Protein AF-A0A800K6U8-F1 (afdb_monomer_lite)

Foldseek 3Di:
DVVVVVVVVVVVQVVLVVCQVPPPDPDRDDAFWFAFDDDPPDDDDPVVRVVRRVVRSVVSVVVVVVVVVVVD

Radius of gyration: 15.4 Å; chains: 1; bounding box: 30×20×47 Å

pLDDT: mean 89.86, std 8.92, range [59.16, 97.88]

Structure (mmCIF, N/CA/C/O backbone):
data_AF-A0A800K6U8-F1
#
_entry.id   AF-A0A800K6U8-F1
#
loop_
_atom_site.group_PDB
_atom_site.id
_atom_site.type_symbol
_atom_site.label_atom_id
_atom_site.label_alt_id
_atom_site.label_comp_id
_atom_site.label_asym_id
_atom_site.label_entity_id
_atom_site.label_seq_id
_atom_site.pdbx_PDB_ins_code
_atom_site.Cartn_x
_atom_site.Cartn_y
_atom_site.Cartn_z
_atom_site.occupancy
_atom_site.B_iso_or_equiv
_atom_site.auth_seq_id
_atom_site.auth_comp_id
_atom_site.auth_asym_id
_atom_site.auth_atom_id
_atom_site.pdbx_PDB_model_num
ATOM 1 N N . SER A 1 1 ? -3.997 9.403 -17.309 1.00 69.25 1 SER A N 1
ATOM 2 C CA . SER A 1 1 ? -3.198 10.619 -17.032 1.00 69.25 1 SER A CA 1
ATOM 3 C C . SER A 1 1 ? -2.669 10.549 -15.604 1.00 69.25 1 SER A C 1
ATOM 5 O O . SER A 1 1 ? -3.247 9.802 -14.823 1.00 69.25 1 SER A O 1
ATOM 7 N N . ARG A 1 2 ? -1.605 11.289 -15.247 1.00 69.69 2 ARG A N 1
ATOM 8 C CA . ARG A 1 2 ? -1.104 11.396 -13.854 1.00 69.69 2 ARG A CA 1
ATOM 9 C C . ARG A 1 2 ? -2.236 11.715 -12.877 1.00 69.69 2 ARG A C 1
ATOM 11 O O . ARG A 1 2 ? -2.415 11.030 -11.880 1.00 69.69 2 ARG A O 1
ATOM 18 N N . GLU A 1 3 ? -3.029 12.703 -13.269 1.00 69.69 3 GLU A N 1
ATOM 19 C CA . GLU A 1 3 ? -4.203 13.194 -12.557 1.00 69.69 3 GLU A CA 1
ATOM 20 C C . GLU A 1 3 ? -5.219 12.074 -12.290 1.00 69.69 3 GLU A C 1
ATOM 22 O O . GLU A 1 3 ? -5.721 11.932 -11.183 1.00 69.69 3 GLU A O 1
ATOM 27 N N . SER A 1 4 ? -5.444 11.187 -13.266 1.00 83.75 4 SER A N 1
ATOM 28 C CA . SER A 1 4 ? -6.353 10.047 -13.108 1.00 83.75 4 SER A CA 1
ATOM 29 C C . SER A 1 4 ? -5.875 9.067 -12.032 1.00 83.75 4 SER A C 1
ATOM 31 O O . SER A 1 4 ? -6.690 8.550 -11.277 1.00 83.75 4 SER A O 1
ATOM 33 N N . SER A 1 5 ? -4.569 8.800 -11.953 1.00 85.44 5 SER A N 1
ATOM 34 C CA . SER A 1 5 ? -4.021 7.854 -10.977 1.00 85.44 5 SER A CA 1
ATOM 35 C C . SER A 1 5 ? -3.994 8.436 -9.562 1.00 85.44 5 SER A C 1
ATOM 37 O O . SER A 1 5 ? -4.329 7.740 -8.608 1.00 85.44 5 SER A O 1
ATOM 39 N N . GLU A 1 6 ? -3.674 9.724 -9.426 1.00 88.44 6 GLU A N 1
ATOM 40 C CA . GLU A 1 6 ? -3.733 10.435 -8.142 1.00 88.44 6 GLU A CA 1
ATOM 41 C C . GLU A 1 6 ? -5.177 10.488 -7.606 1.00 88.44 6 GLU A C 1
ATOM 43 O O . GLU A 1 6 ? -5.406 10.189 -6.433 1.00 88.44 6 GLU A O 1
ATOM 48 N N . MET A 1 7 ? -6.171 10.727 -8.472 1.00 92.38 7 MET A N 1
ATOM 49 C CA . MET A 1 7 ? -7.592 10.662 -8.099 1.00 92.38 7 MET A CA 1
ATOM 50 C C . MET A 1 7 ? -8.029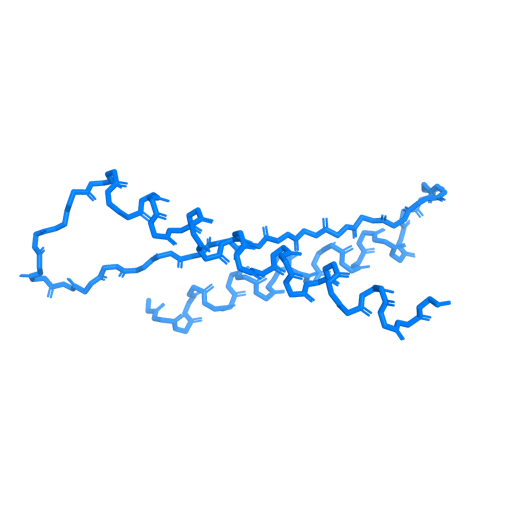 9.272 -7.614 1.00 92.38 7 MET A C 1
ATOM 52 O O . MET A 1 7 ? -8.849 9.165 -6.702 1.00 92.38 7 MET A O 1
ATOM 56 N N . LEU A 1 8 ? -7.507 8.194 -8.210 1.00 92.06 8 LEU A N 1
ATOM 57 C CA . LEU A 1 8 ? -7.821 6.829 -7.774 1.00 92.06 8 LEU A CA 1
ATOM 58 C C . LEU A 1 8 ? -7.274 6.539 -6.374 1.00 92.06 8 LEU A C 1
ATOM 60 O O . LEU A 1 8 ? -7.975 5.931 -5.564 1.00 92.06 8 LEU A O 1
ATOM 64 N N . ILE A 1 9 ? -6.051 6.993 -6.086 1.00 92.56 9 ILE A N 1
ATOM 65 C CA . ILE A 1 9 ? -5.438 6.857 -4.760 1.00 92.56 9 ILE A CA 1
ATOM 66 C C . ILE A 1 9 ? -6.252 7.629 -3.725 1.00 92.56 9 ILE A C 1
ATOM 68 O O . ILE A 1 9 ? -6.555 7.090 -2.661 1.00 92.56 9 ILE A O 1
ATOM 72 N N . GLU A 1 10 ? -6.646 8.860 -4.042 1.00 93.69 10 GLU A N 1
ATOM 73 C CA . GLU A 1 10 ? -7.412 9.688 -3.112 1.00 93.69 10 GLU A CA 1
ATOM 74 C C . GLU A 1 10 ? -8.789 9.093 -2.812 1.00 93.69 10 GLU A C 1
ATOM 76 O O . GLU A 1 10 ? -9.222 9.047 -1.659 1.00 93.69 10 GLU A O 1
ATOM 81 N N . ARG A 1 11 ? -9.445 8.531 -3.831 1.00 95.38 11 ARG A N 1
ATOM 82 C CA . ARG A 1 11 ? -10.703 7.809 -3.641 1.00 95.38 11 ARG A CA 1
ATOM 83 C C . ARG A 1 11 ? -10.528 6.602 -2.721 1.00 95.38 11 ARG A C 1
ATOM 85 O O . ARG A 1 11 ? -11.360 6.395 -1.845 1.00 95.38 11 ARG A O 1
ATOM 92 N N . LEU A 1 12 ? -9.449 5.831 -2.882 1.00 94.81 12 LEU A N 1
ATOM 93 C CA . LEU A 1 12 ? -9.176 4.682 -2.014 1.00 94.81 12 LEU A CA 1
ATOM 94 C C . LEU A 1 12 ? -8.945 5.116 -0.560 1.00 94.81 12 LEU A C 1
ATOM 96 O O . LEU A 1 12 ? -9.474 4.493 0.358 1.00 94.81 12 LEU A O 1
ATOM 100 N N . ARG A 1 13 ? -8.197 6.205 -0.348 1.00 94.75 13 ARG A N 1
ATOM 101 C CA . ARG A 1 13 ? -7.968 6.780 0.987 1.00 94.75 13 ARG A CA 1
ATOM 102 C C . ARG A 1 13 ? -9.268 7.241 1.631 1.00 94.75 13 ARG A C 1
ATOM 104 O O . ARG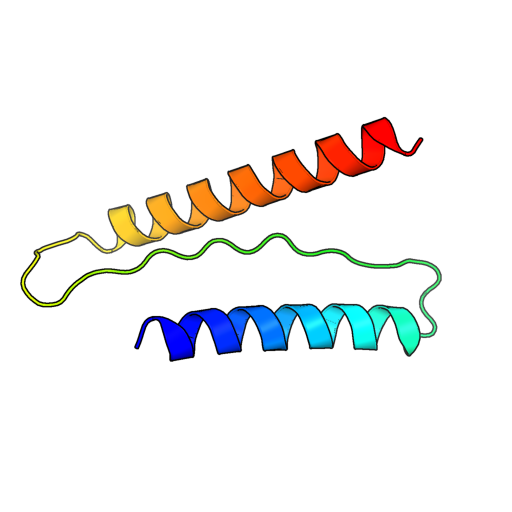 A 1 13 ? -9.519 6.904 2.784 1.00 94.75 13 ARG A O 1
ATOM 111 N N . SER A 1 14 ? -10.105 7.941 0.872 1.00 96.38 14 SER A N 1
ATOM 112 C CA . SER A 1 14 ? -11.412 8.404 1.340 1.00 96.38 14 SER A CA 1
ATOM 113 C C . SER A 1 14 ? -12.308 7.237 1.765 1.00 96.38 14 SER A C 1
ATOM 115 O O . SER A 1 14 ? -12.914 7.301 2.828 1.00 96.38 14 SER A O 1
ATOM 117 N N . SER A 1 15 ? -12.327 6.132 1.010 1.00 97.06 15 SER A N 1
ATOM 118 C CA . SER A 1 15 ? -13.092 4.935 1.386 1.00 97.06 15 SER A CA 1
ATOM 119 C C . SER A 1 15 ? -12.594 4.267 2.673 1.00 97.06 15 SER A C 1
ATOM 121 O O . SER A 1 15 ? -13.396 3.728 3.427 1.00 97.06 15 SER A O 1
ATOM 123 N N . VAL A 1 16 ? -11.288 4.305 2.956 1.00 97.06 16 VAL A N 1
ATOM 124 C CA . VAL A 1 16 ? -10.740 3.788 4.224 1.00 97.06 16 VAL A CA 1
ATOM 125 C C . VAL A 1 16 ? -11.154 4.668 5.404 1.00 97.06 16 VAL A C 1
ATOM 127 O O . VAL A 1 16 ? -11.543 4.147 6.446 1.00 97.06 16 VAL A O 1
ATOM 130 N N . VAL A 1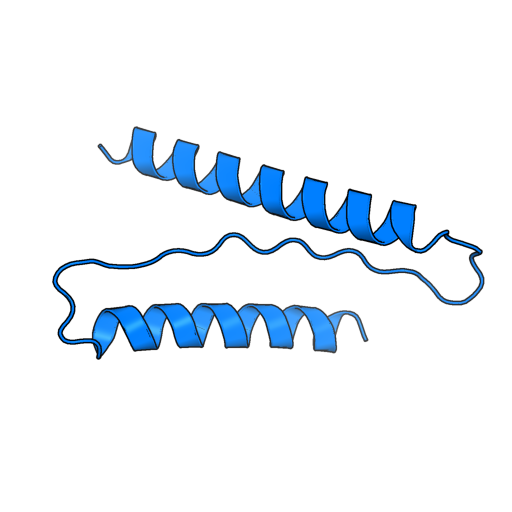 17 ? -11.128 5.991 5.230 1.00 96.75 17 VAL A N 1
ATOM 131 C CA . VAL A 1 17 ? -11.614 6.937 6.248 1.00 96.75 17 VAL A CA 1
ATOM 132 C C . VAL A 1 17 ? -13.105 6.730 6.512 1.00 96.75 17 VAL A C 1
ATOM 134 O O . VAL A 1 17 ? -13.513 6.628 7.665 1.00 96.75 17 VAL A O 1
ATOM 137 N N . GLU A 1 18 ? -13.909 6.616 5.455 1.00 97.88 18 GLU A N 1
ATOM 138 C CA . GLU A 1 18 ? -15.343 6.344 5.561 1.00 97.88 18 GLU A CA 1
ATOM 139 C C . GLU A 1 18 ? -15.611 5.017 6.282 1.00 97.88 18 GLU A C 1
ATOM 141 O O . GLU A 1 18 ? -16.464 4.958 7.168 1.00 97.88 18 GLU A O 1
ATOM 146 N N . PHE A 1 19 ? -14.851 3.964 5.969 1.00 97.75 19 PHE A N 1
ATOM 147 C CA . PHE A 1 19 ? -14.956 2.687 6.670 1.00 97.75 19 PHE A CA 1
ATOM 148 C C . PHE A 1 19 ? -14.664 2.838 8.167 1.00 97.75 19 PHE A C 1
ATOM 150 O O . PHE A 1 19 ? -15.481 2.414 8.975 1.00 97.75 19 PHE A O 1
ATOM 157 N N . ASN A 1 20 ? -13.566 3.491 8.555 1.00 97.19 20 ASN A N 1
ATOM 158 C CA . ASN A 1 20 ? -13.239 3.694 9.973 1.00 97.19 20 ASN A CA 1
ATOM 159 C C . ASN A 1 20 ? -14.319 4.488 10.728 1.00 97.19 20 ASN A C 1
ATOM 161 O O . ASN A 1 20 ? -14.534 4.257 11.912 1.00 97.19 20 ASN A O 1
ATOM 165 N N . GLN A 1 21 ? -15.014 5.406 10.052 1.00 96.81 21 GLN A N 1
ATOM 166 C CA . GLN A 1 21 ? -16.077 6.217 10.654 1.00 96.81 21 GLN A CA 1
ATOM 167 C C . GLN A 1 21 ? -17.423 5.492 10.767 1.00 96.81 21 GLN A C 1
ATOM 169 O O . GLN A 1 21 ? -18.233 5.832 11.628 1.00 96.81 21 GLN A O 1
ATOM 174 N N . THR A 1 22 ? -17.698 4.549 9.865 1.00 97.44 22 THR A N 1
ATOM 175 C CA . THR A 1 22 ? -19.020 3.909 9.730 1.00 97.44 22 THR A CA 1
ATOM 176 C C . THR A 1 22 ? -19.047 2.463 10.212 1.00 97.44 22 THR A C 1
ATOM 178 O O . THR A 1 22 ? -20.123 1.923 10.477 1.00 97.44 22 THR A O 1
ATOM 181 N N . SER A 1 23 ? -17.883 1.828 10.329 1.00 95.88 23 SER A N 1
ATOM 182 C CA . SER A 1 23 ? -17.749 0.440 10.744 1.00 95.88 23 SER A CA 1
ATOM 183 C C . SER A 1 23 ? -18.029 0.275 12.244 1.00 95.88 23 SER A C 1
ATOM 185 O O . SER A 1 23 ? -17.573 1.087 13.047 1.00 95.88 23 SER A O 1
ATOM 187 N N . PRO A 1 24 ? -18.742 -0.789 12.660 1.00 95.31 24 PRO A N 1
ATOM 188 C CA . PRO A 1 24 ? -18.924 -1.121 14.072 1.00 95.31 24 PRO A CA 1
ATOM 189 C C . PRO A 1 24 ? -17.695 -1.811 14.693 1.00 95.31 24 PRO A C 1
ATOM 191 O O . PRO A 1 24 ? -17.731 -2.174 15.870 1.00 95.31 24 PRO A O 1
ATOM 194 N N . GLU A 1 25 ? -16.642 -2.058 13.910 1.00 95.44 25 GLU A N 1
ATOM 195 C CA . GLU A 1 25 ? -15.435 -2.736 14.378 1.00 95.44 25 GLU A CA 1
ATOM 196 C C . GLU A 1 25 ? -14.697 -1.899 15.441 1.00 95.44 25 GLU A C 1
ATOM 198 O O . GLU A 1 25 ? -14.606 -0.678 15.321 1.00 95.44 25 GLU A O 1
ATOM 203 N N . PRO A 1 26 ? -14.118 -2.526 16.481 1.00 95.44 26 PRO A N 1
ATOM 204 C CA . PRO A 1 26 ? -13.473 -1.814 17.586 1.00 95.44 26 PRO A CA 1
ATOM 205 C C . PRO A 1 26 ? -12.058 -1.310 17.245 1.00 95.44 26 PRO A C 1
ATOM 207 O O . PRO A 1 26 ? -11.268 -1.033 18.148 1.00 95.44 26 PRO A O 1
ATOM 210 N N . TYR A 1 27 ? -11.701 -1.253 15.962 1.00 92.88 27 TYR A N 1
ATOM 211 C CA . TYR A 1 27 ? -10.391 -0.837 15.477 1.00 92.88 27 TYR A CA 1
ATOM 212 C C . TYR A 1 27 ? -10.522 -0.007 14.203 1.00 92.88 27 TYR A C 1
ATOM 214 O O . TYR A 1 27 ? -11.412 -0.222 13.383 1.00 92.88 27 TYR A O 1
ATOM 222 N N . GLU A 1 28 ? -9.567 0.895 14.016 1.00 95.62 28 GLU A N 1
ATOM 223 C CA . GLU A 1 28 ? -9.369 1.598 12.756 1.00 95.62 28 GLU A CA 1
ATOM 224 C C . GLU A 1 28 ? -8.330 0.865 11.907 1.00 95.62 28 GLU A C 1
ATOM 226 O O . GLU A 1 28 ? -7.362 0.294 12.420 1.00 95.62 28 GLU A O 1
ATOM 231 N N . ILE A 1 29 ? -8.516 0.895 10.591 1.00 95.19 29 ILE A N 1
ATOM 232 C CA . ILE A 1 29 ? -7.539 0.391 9.630 1.00 95.19 29 ILE A CA 1
ATOM 233 C C . ILE A 1 29 ? -6.807 1.543 8.946 1.00 95.19 29 ILE A C 1
ATOM 235 O O . ILE A 1 29 ? -7.347 2.624 8.716 1.00 95.19 29 ILE A O 1
ATOM 239 N N . SER A 1 30 ? -5.564 1.289 8.555 1.00 93.62 30 SER A N 1
ATOM 240 C CA . SER A 1 30 ? -4.780 2.191 7.720 1.00 93.62 30 SER A CA 1
ATOM 241 C C . SER A 1 30 ? -4.155 1.409 6.567 1.00 93.62 30 SER A C 1
ATOM 243 O O . SER A 1 30 ? -3.894 0.209 6.666 1.00 93.62 30 SER A O 1
ATOM 245 N N . VAL A 1 31 ? -3.941 2.082 5.434 1.00 93.88 31 VAL A N 1
ATOM 246 C CA . VAL A 1 31 ? -3.365 1.468 4.227 1.00 93.88 31 VAL A CA 1
ATOM 247 C C . VAL A 1 31 ? -2.205 2.302 3.705 1.00 93.88 31 VAL A C 1
ATOM 249 O O . VAL A 1 31 ? -2.283 3.528 3.690 1.00 93.88 31 VAL A O 1
ATOM 252 N N . SER A 1 32 ? -1.129 1.660 3.261 1.00 95.25 32 SER A N 1
ATOM 253 C CA . SER A 1 32 ? -0.033 2.292 2.512 1.00 95.25 32 SER A CA 1
ATOM 254 C C . SER A 1 32 ? -0.153 1.896 1.047 1.00 95.25 32 SER A C 1
ATOM 256 O O . SER A 1 32 ? -0.423 0.733 0.761 1.00 95.25 32 SER A O 1
ATOM 258 N N . ILE A 1 33 ? 0.023 2.842 0.126 1.00 95.06 33 ILE A N 1
ATOM 259 C CA . ILE A 1 33 ? -0.270 2.653 -1.294 1.00 95.06 33 ILE A CA 1
ATOM 260 C C . ILE A 1 33 ? 0.972 3.000 -2.114 1.00 95.06 33 ILE A C 1
ATOM 262 O O . ILE A 1 33 ? 1.466 4.123 -2.119 1.00 95.06 33 ILE A O 1
ATOM 266 N N . GLY A 1 34 ? 1.469 2.015 -2.850 1.00 94.56 34 GLY A N 1
ATOM 267 C CA . GLY A 1 34 ? 2.546 2.193 -3.811 1.00 94.56 34 GLY A CA 1
ATOM 268 C C . GLY A 1 34 ? 2.015 2.429 -5.213 1.00 94.56 34 GLY A C 1
ATOM 269 O O . GLY A 1 34 ? 1.108 1.726 -5.651 1.00 94.56 34 GLY A O 1
ATOM 270 N N . MET A 1 35 ? 2.592 3.387 -5.935 1.00 93.50 35 MET A N 1
ATOM 271 C CA . MET A 1 35 ? 2.272 3.619 -7.341 1.00 93.50 35 MET A CA 1
ATOM 272 C C . MET A 1 35 ? 3.554 3.812 -8.140 1.00 93.50 35 MET A C 1
ATOM 274 O O . MET A 1 35 ? 4.407 4.616 -7.767 1.00 93.50 35 MET A O 1
ATOM 278 N N . ALA A 1 36 ? 3.637 3.106 -9.262 1.00 92.19 36 ALA A N 1
ATOM 279 C CA . ALA A 1 36 ? 4.614 3.337 -10.311 1.00 92.19 36 ALA A CA 1
ATOM 280 C C . ALA A 1 36 ? 3.884 3.747 -11.586 1.00 92.19 36 ALA A C 1
ATOM 282 O O . ALA A 1 36 ? 2.737 3.355 -11.824 1.00 92.19 36 ALA A O 1
ATOM 283 N N . ARG A 1 37 ? 4.546 4.555 -12.407 1.00 87.00 37 ARG A N 1
ATOM 284 C CA . ARG A 1 37 ? 4.019 4.958 -13.703 1.00 87.00 37 ARG A CA 1
ATOM 285 C C . ARG A 1 37 ? 5.131 4.904 -14.725 1.00 87.00 37 ARG A C 1
ATOM 287 O O . ARG A 1 37 ? 6.231 5.381 -14.490 1.00 87.00 37 ARG A O 1
ATOM 294 N N . HIS A 1 38 ? 4.763 4.407 -15.890 1.00 86.00 38 HIS A N 1
ATOM 295 C CA . HIS A 1 38 ? 5.592 4.434 -17.068 1.00 86.00 38 HIS A CA 1
ATOM 296 C C . HIS A 1 38 ? 5.162 5.562 -18.019 1.00 86.00 38 HIS A C 1
ATOM 298 O O . HIS A 1 38 ? 3.966 5.857 -18.131 1.00 86.00 38 HIS A O 1
ATOM 304 N N . GLU A 1 39 ? 6.122 6.195 -18.693 1.00 81.44 39 GLU A N 1
ATOM 305 C CA . GLU A 1 39 ? 5.855 7.168 -19.758 1.00 81.44 39 GLU A CA 1
ATOM 306 C C . GLU A 1 39 ? 5.845 6.489 -21.129 1.00 81.44 39 GLU A C 1
ATOM 308 O O . GLU A 1 39 ? 6.626 5.575 -21.390 1.00 81.44 39 GLU A O 1
ATOM 313 N N . ASP A 1 40 ? 4.953 6.925 -22.018 1.00 74.69 40 ASP A N 1
ATOM 314 C CA . ASP A 1 40 ? 4.863 6.356 -23.362 1.00 74.69 40 ASP A CA 1
ATOM 315 C C . ASP A 1 40 ? 6.196 6.528 -24.109 1.00 74.69 40 ASP A C 1
ATOM 317 O O . ASP A 1 40 ? 6.760 7.619 -24.159 1.00 74.69 40 ASP A O 1
ATOM 321 N N . GLY A 1 41 ? 6.700 5.441 -24.702 1.00 75.50 41 GLY A N 1
ATOM 322 C CA . GLY A 1 41 ? 7.933 5.443 -25.499 1.00 75.50 41 GLY A CA 1
ATOM 323 C C . GLY A 1 41 ? 9.183 4.918 -24.791 1.00 75.50 41 GLY A C 1
ATOM 324 O O . GLY A 1 41 ? 10.205 4.736 -25.449 1.00 75.50 41 GLY A O 1
ATOM 325 N N . MET A 1 42 ? 9.116 4.616 -23.493 1.00 77.19 42 MET A N 1
ATOM 326 C CA . MET A 1 42 ? 10.151 3.817 -22.831 1.00 77.19 42 MET A CA 1
ATOM 327 C C . MET A 1 42 ? 9.834 2.308 -22.906 1.00 77.19 42 MET A C 1
ATOM 329 O O . MET A 1 42 ? 8.698 1.890 -23.122 1.00 77.19 42 MET A O 1
ATOM 333 N N . HIS A 1 43 ? 10.852 1.462 -22.778 1.00 79.31 43 HIS A N 1
ATOM 334 C CA . HIS A 1 43 ? 10.665 0.024 -22.596 1.00 79.31 43 HIS A CA 1
ATOM 335 C C . HIS A 1 43 ? 11.022 -0.301 -21.151 1.00 79.31 43 HIS A C 1
ATOM 337 O O . HIS A 1 43 ? 12.200 -0.330 -20.811 1.00 79.31 43 HIS A O 1
ATOM 343 N N . ILE A 1 44 ? 10.008 -0.514 -20.315 1.00 84.94 44 ILE A N 1
ATOM 344 C CA . ILE A 1 44 ? 10.179 -0.994 -18.943 1.00 84.94 44 ILE A CA 1
ATOM 345 C C . ILE A 1 44 ? 9.687 -2.430 -18.836 1.00 84.94 44 ILE A C 1
ATOM 347 O O . ILE A 1 44 ? 8.703 -2.815 -19.481 1.00 84.94 44 ILE A O 1
ATOM 351 N N .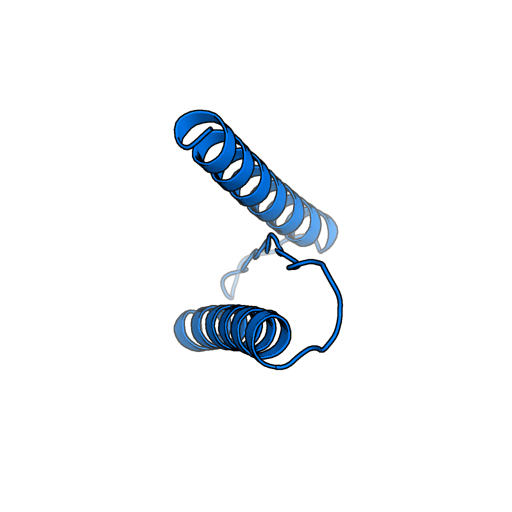 CYS A 1 45 ? 10.351 -3.223 -18.004 1.00 90.06 45 CYS A N 1
ATOM 352 C CA . CYS A 1 45 ? 9.842 -4.539 -17.657 1.00 90.06 45 CYS A CA 1
ATOM 353 C C . CYS A 1 45 ? 8.726 -4.403 -16.614 1.00 90.06 45 CYS A C 1
ATOM 355 O O . CYS A 1 45 ? 8.771 -3.546 -15.732 1.00 90.06 45 CYS A O 1
ATOM 357 N N . LEU A 1 46 ? 7.720 -5.279 -16.676 1.00 91.19 46 LEU A N 1
ATOM 358 C CA . LEU A 1 46 ? 6.644 -5.288 -15.680 1.00 91.19 46 LEU A CA 1
ATOM 359 C C . LEU A 1 46 ? 7.193 -5.442 -14.251 1.00 91.19 46 LEU A C 1
ATOM 361 O O . LEU A 1 46 ? 6.732 -4.758 -13.342 1.00 91.19 46 LEU A O 1
ATOM 365 N N . ASP A 1 47 ? 8.208 -6.287 -14.070 1.00 94.94 47 ASP A N 1
ATOM 366 C CA . ASP A 1 47 ? 8.839 -6.530 -12.769 1.00 94.94 47 ASP A CA 1
ATOM 367 C C . ASP A 1 47 ? 9.476 -5.263 -12.183 1.00 94.94 47 ASP A C 1
ATOM 369 O O . ASP A 1 47 ? 9.425 -5.040 -10.972 1.00 94.94 47 ASP A O 1
ATOM 373 N N . GLU A 1 48 ? 10.023 -4.394 -13.034 1.00 93.12 48 GLU A N 1
ATOM 374 C CA . GLU A 1 48 ? 10.587 -3.110 -12.614 1.00 93.12 48 GLU A CA 1
ATOM 375 C C . GLU A 1 48 ? 9.475 -2.168 -12.140 1.00 93.12 48 GLU A C 1
ATOM 377 O O . GLU A 1 48 ? 9.587 -1.588 -11.061 1.00 93.12 48 GLU A O 1
ATOM 382 N N . LEU A 1 49 ? 8.348 -2.100 -12.861 1.00 93.62 49 LEU A N 1
ATOM 383 C CA . LEU A 1 49 ? 7.180 -1.319 -12.432 1.00 93.62 49 LEU A CA 1
ATOM 384 C C . LEU A 1 49 ? 6.600 -1.802 -11.100 1.00 93.62 49 LEU A C 1
ATOM 386 O O . LEU A 1 49 ? 6.244 -0.991 -10.243 1.00 93.62 49 LEU A O 1
ATOM 390 N N . VAL A 1 50 ? 6.502 -3.118 -10.910 1.00 95.44 50 VAL A N 1
ATOM 391 C CA . VAL A 1 50 ? 6.025 -3.698 -9.648 1.00 95.44 50 VAL A CA 1
ATOM 392 C C . VAL A 1 50 ? 7.000 -3.373 -8.516 1.00 95.44 50 VAL A C 1
ATOM 394 O O . VAL A 1 50 ? 6.570 -2.958 -7.441 1.00 95.44 50 VAL A O 1
ATOM 397 N N . THR A 1 51 ? 8.305 -3.481 -8.770 1.00 96.19 51 THR A N 1
ATOM 398 C CA . THR A 1 51 ? 9.356 -3.149 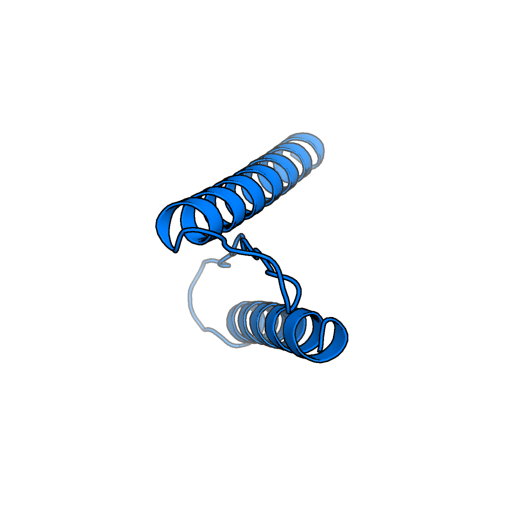-7.798 1.00 96.19 51 THR A CA 1
ATOM 399 C C . THR A 1 51 ? 9.313 -1.672 -7.399 1.00 96.19 51 THR A C 1
ATOM 401 O O . THR A 1 51 ? 9.442 -1.332 -6.222 1.00 96.19 51 THR A O 1
ATOM 404 N N . GLU A 1 52 ? 9.104 -0.762 -8.349 1.00 95.38 52 GLU A N 1
ATOM 405 C CA . GLU A 1 52 ? 8.946 0.665 -8.061 1.00 95.38 52 GLU A CA 1
ATOM 406 C C . GLU A 1 52 ? 7.713 0.953 -7.201 1.00 95.38 52 GLU A C 1
ATOM 408 O O . GLU A 1 52 ? 7.797 1.731 -6.241 1.00 95.38 52 GLU A O 1
ATOM 413 N N . ALA A 1 53 ? 6.586 0.306 -7.510 1.00 95.50 53 ALA A N 1
ATOM 414 C CA . ALA A 1 53 ? 5.363 0.444 -6.737 1.00 95.50 53 ALA A CA 1
ATOM 415 C C . ALA A 1 53 ? 5.564 -0.079 -5.306 1.00 95.50 53 ALA A C 1
ATOM 417 O O . ALA A 1 53 ? 5.234 0.626 -4.352 1.00 95.50 53 ALA A O 1
ATOM 418 N N . ASP A 1 54 ? 6.178 -1.251 -5.136 1.00 97.12 54 ASP A N 1
ATOM 419 C CA . ASP A 1 54 ? 6.460 -1.828 -3.817 1.00 97.12 54 ASP A CA 1
ATOM 420 C C . ASP A 1 54 ? 7.367 -0.913 -2.978 1.00 97.12 54 ASP A C 1
ATOM 422 O O . ASP A 1 54 ? 7.053 -0.564 -1.837 1.00 97.12 54 ASP A O 1
ATOM 426 N N . ASN A 1 55 ? 8.432 -0.385 -3.586 1.00 97.56 55 ASN A N 1
ATOM 427 C CA . ASN A 1 55 ? 9.307 0.587 -2.938 1.00 97.56 55 ASN A CA 1
ATOM 428 C C . ASN A 1 55 ? 8.556 1.861 -2.515 1.00 97.56 55 ASN A C 1
ATOM 430 O O . ASN A 1 55 ? 8.807 2.404 -1.434 1.00 97.56 55 ASN A O 1
ATOM 434 N N . ALA A 1 56 ? 7.636 2.362 -3.346 1.00 96.31 56 ALA A N 1
ATOM 435 C CA . ALA A 1 56 ? 6.807 3.518 -3.009 1.00 96.31 56 ALA A CA 1
ATOM 436 C C . ALA A 1 56 ? 5.870 3.236 -1.824 1.00 96.31 56 ALA A C 1
ATOM 438 O O . ALA A 1 56 ? 5.805 4.049 -0.898 1.00 96.31 56 ALA A O 1
ATOM 439 N N . MET A 1 57 ? 5.222 2.069 -1.803 1.00 96.69 57 MET A N 1
ATOM 440 C CA . MET A 1 57 ? 4.387 1.627 -0.682 1.00 96.69 57 MET A CA 1
ATOM 441 C C . MET A 1 57 ? 5.208 1.549 0.606 1.00 96.69 57 MET A C 1
ATOM 443 O O . MET A 1 57 ? 4.783 2.037 1.656 1.00 96.69 57 MET A O 1
ATOM 447 N N . TYR A 1 58 ? 6.394 0.944 0.532 1.00 97.31 58 TYR A N 1
ATOM 448 C CA . TYR A 1 58 ? 7.256 0.749 1.687 1.00 97.31 58 TYR A CA 1
ATOM 449 C C . TYR A 1 58 ? 7.690 2.090 2.292 1.00 97.31 58 TYR A C 1
ATOM 451 O O . TYR A 1 58 ? 7.632 2.267 3.511 1.00 97.31 58 TYR A O 1
ATOM 459 N N . ARG A 1 59 ? 8.031 3.079 1.452 1.00 96.56 59 ARG A N 1
ATOM 460 C CA . ARG A 1 59 ? 8.311 4.454 1.905 1.00 96.56 59 ARG A CA 1
ATOM 461 C C . ARG A 1 59 ? 7.116 5.085 2.618 1.00 96.56 59 ARG A C 1
ATOM 463 O O . ARG A 1 59 ? 7.297 5.658 3.692 1.00 96.56 59 ARG A O 1
ATOM 470 N N . GLU A 1 60 ? 5.905 4.960 2.070 1.00 95.25 60 GLU A N 1
ATOM 471 C CA . GLU A 1 60 ? 4.698 5.479 2.728 1.00 95.25 60 GLU A CA 1
ATOM 472 C C . GLU A 1 60 ? 4.452 4.785 4.077 1.00 95.25 60 GLU A C 1
ATOM 474 O O . GLU A 1 60 ? 4.160 5.451 5.070 1.00 95.25 60 GLU A O 1
ATOM 479 N N . LYS A 1 61 ? 4.622 3.460 4.144 1.00 94.50 61 LYS A N 1
ATOM 480 C CA . LYS A 1 61 ? 4.479 2.676 5.380 1.00 94.50 61 LYS A CA 1
ATOM 481 C C . LYS A 1 61 ? 5.426 3.150 6.478 1.00 94.50 61 LYS A C 1
ATOM 483 O O . LYS A 1 61 ? 5.004 3.343 7.616 1.00 94.50 61 LYS A O 1
ATOM 488 N N . HIS A 1 62 ? 6.695 3.370 6.137 1.00 94.25 62 HIS A N 1
ATOM 489 C CA . HIS A 1 62 ? 7.675 3.902 7.087 1.00 94.25 62 HIS A CA 1
ATOM 490 C C . HIS A 1 62 ? 7.331 5.314 7.536 1.00 94.25 62 HIS A C 1
ATOM 492 O O . HIS A 1 62 ? 7.392 5.598 8.727 1.00 94.25 62 HIS A O 1
ATOM 498 N N . SER A 1 63 ? 6.908 6.177 6.611 1.00 92.00 63 SER A N 1
ATOM 499 C CA . SER A 1 63 ? 6.505 7.543 6.943 1.00 92.00 63 SER A CA 1
ATOM 500 C C . SER A 1 63 ? 5.354 7.582 7.954 1.00 92.00 63 SER A C 1
ATOM 502 O O . SER A 1 63 ? 5.447 8.335 8.925 1.00 92.00 63 SER A O 1
ATOM 504 N N . LYS A 1 64 ? 4.328 6.734 7.782 1.00 89.25 64 LYS A N 1
ATOM 505 C CA . LYS A 1 64 ? 3.193 6.622 8.716 1.00 89.25 64 LYS A CA 1
ATOM 506 C C . LYS A 1 64 ? 3.628 6.136 10.090 1.00 89.25 64 LYS A C 1
ATOM 508 O O . LYS A 1 64 ? 3.391 6.819 11.078 1.00 89.25 64 LYS A O 1
ATOM 513 N N . ARG A 1 65 ? 4.389 5.041 10.143 1.00 87.62 65 ARG A N 1
ATOM 514 C CA . ARG A 1 65 ? 4.918 4.504 11.406 1.00 87.62 65 ARG A CA 1
ATOM 515 C C . ARG A 1 65 ? 5.775 5.525 12.159 1.00 87.62 65 ARG A C 1
ATOM 517 O O . ARG A 1 65 ? 5.717 5.618 13.379 1.00 87.62 65 ARG A O 1
ATOM 524 N N . SER A 1 66 ? 6.593 6.296 11.445 1.00 85.25 66 SER A N 1
ATOM 525 C CA . SER A 1 66 ? 7.396 7.360 12.052 1.00 85.25 66 SER A CA 1
ATOM 526 C C . SER A 1 66 ? 6.568 8.555 12.532 1.00 85.25 66 SER A C 1
ATOM 528 O O . SER A 1 66 ? 7.071 9.317 13.355 1.00 85.25 66 SER A O 1
ATOM 530 N N . ALA A 1 67 ? 5.371 8.787 11.990 1.00 80.00 67 ALA A N 1
ATOM 531 C CA . ALA A 1 67 ? 4.447 9.807 12.482 1.00 80.00 67 ALA A CA 1
ATOM 532 C C . ALA A 1 67 ? 3.725 9.317 13.746 1.00 80.00 67 ALA A C 1
ATOM 534 O O . ALA A 1 67 ? 3.789 9.994 14.764 1.00 80.00 67 ALA A O 1
ATOM 535 N N . GLU A 1 68 ? 3.195 8.091 13.724 1.00 84.06 68 GLU A N 1
ATOM 536 C CA . GLU A 1 68 ? 2.545 7.442 14.876 1.00 84.06 68 GLU A CA 1
ATOM 537 C C . GLU A 1 68 ? 3.463 7.401 16.112 1.00 84.06 68 GLU A C 1
ATOM 539 O O . GLU A 1 68 ? 3.051 7.747 17.216 1.00 84.06 68 GLU A O 1
ATOM 544 N N . LEU A 1 69 ? 4.747 7.065 15.924 1.00 76.56 69 LEU A N 1
ATOM 545 C CA . LEU A 1 69 ? 5.748 7.062 17.002 1.00 76.56 69 LEU A CA 1
ATOM 546 C C . LEU A 1 69 ? 6.071 8.452 17.573 1.00 76.56 69 LEU A C 1
ATOM 548 O O . LEU A 1 69 ? 6.614 8.528 18.669 1.00 76.56 69 LEU A O 1
ATOM 552 N N . ARG A 1 70 ? 5.827 9.538 16.830 1.00 72.06 70 ARG A N 1
ATOM 553 C CA . ARG A 1 70 ? 6.050 10.917 17.307 1.00 72.06 70 ARG A CA 1
ATOM 554 C C . ARG A 1 70 ? 4.851 11.477 18.069 1.00 72.06 70 ARG A C 1
ATOM 556 O O . ARG A 1 70 ? 5.018 12.446 18.801 1.00 72.06 70 ARG A O 1
ATOM 563 N N . GLU A 1 71 ? 3.673 10.904 17.853 1.00 66.75 71 GLU A N 1
ATOM 564 C CA . GLU A 1 71 ? 2.406 11.318 18.464 1.00 66.75 71 GLU A CA 1
ATOM 565 C C . GLU A 1 71 ? 2.044 10.484 19.710 1.00 66.75 71 GLU A C 1
ATOM 567 O O . GLU A 1 71 ? 1.095 10.829 20.412 1.00 66.75 71 GLU A O 1
ATOM 572 N N . SER A 1 72 ? 2.813 9.423 19.991 1.00 59.16 72 SER A N 1
ATOM 573 C CA . SER A 1 72 ? 2.708 8.549 21.174 1.00 59.16 72 SER A CA 1
ATOM 574 C C . SER A 1 72 ? 3.595 9.020 22.325 1.00 59.16 72 SER A C 1
ATOM 576 O O . SER A 1 72 ? 3.169 8.867 23.491 1.00 59.16 72 SER A O 1
#

Sequence (72 aa):
SRESSEMLIERLRSSVVEFNQTSPEPYEISVSIGMARHEDGMHICLDE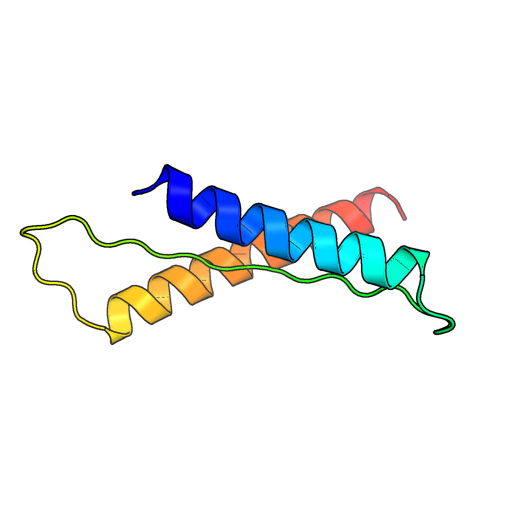LVTEADNAMYREKHSKRSAELRES

Secondary structure (DSSP, 8-state):
-HHHHHHHHHHHHHHHHHHHHH--SSS----------PPTT----HHHHHHHHHHHHHHHHHHHHHHHHHH-